Protein AF-A0A1G6M9V7-F1 (afdb_monomer_lite)

Foldseek 3Di:
DAWDKDFLLVQLCVVCVVVVHHPVPDDVPDDDDSVVSSVVSVVVCCVVPVPKDWAFFDQDPVRDTDTIIITRDDD

Sequence (75 aa):
MGSKIRTLDEIARHLAADRGVSWESLNDHPGYAKNIWRGEAQLMICAVKPDVIIIPGKTRWDGSMSDTLVLGYEP

Structure (mmCIF, N/CA/C/O backbone):
data_AF-A0A1G6M9V7-F1
#
_entry.id   AF-A0A1G6M9V7-F1
#
loop_
_atom_site.group_PDB
_atom_site.id
_atom_site.type_symbol
_atom_site.label_atom_id
_atom_site.label_alt_id
_atom_site.label_comp_id
_atom_site.label_asym_id
_atom_site.label_entity_id
_atom_site.label_seq_id
_atom_site.pdbx_PDB_ins_code
_atom_site.Cartn_x
_atom_site.Cartn_y
_atom_site.Cartn_z
_atom_site.occupancy
_atom_site.B_iso_or_equiv
_atom_site.auth_seq_id
_atom_site.auth_comp_id
_atom_site.auth_asym_id
_atom_site.auth_atom_id
_atom_site.pdbx_PDB_model_num
ATOM 1 N N . MET A 1 1 ? -9.658 -11.743 20.500 1.00 40.31 1 MET A N 1
ATOM 2 C CA . MET A 1 1 ? -9.210 -11.724 19.091 1.00 40.31 1 MET A CA 1
ATOM 3 C C . MET A 1 1 ? -8.113 -10.683 18.986 1.00 40.31 1 MET A C 1
ATOM 5 O O . MET A 1 1 ? -8.396 -9.515 19.203 1.00 40.31 1 MET A O 1
ATOM 9 N N . GLY A 1 2 ? -6.855 -11.099 18.829 1.00 45.97 2 GLY A N 1
ATOM 10 C CA . GLY A 1 2 ? -5.736 -10.158 18.760 1.00 45.97 2 GLY A CA 1
ATOM 11 C C . GLY A 1 2 ? -5.768 -9.429 17.425 1.00 45.97 2 GLY A C 1
ATOM 12 O O . GLY A 1 2 ? -5.674 -10.081 16.390 1.00 45.97 2 GLY A O 1
ATOM 13 N N . SER A 1 3 ? -5.932 -8.107 17.440 1.00 55.88 3 SER A N 1
ATOM 14 C CA . SER A 1 3 ? -5.843 -7.287 16.232 1.00 55.88 3 SER A CA 1
ATOM 15 C C . SER A 1 3 ? -4.486 -7.523 15.578 1.00 55.88 3 SER A C 1
ATOM 17 O O . SER A 1 3 ? -3.450 -7.148 1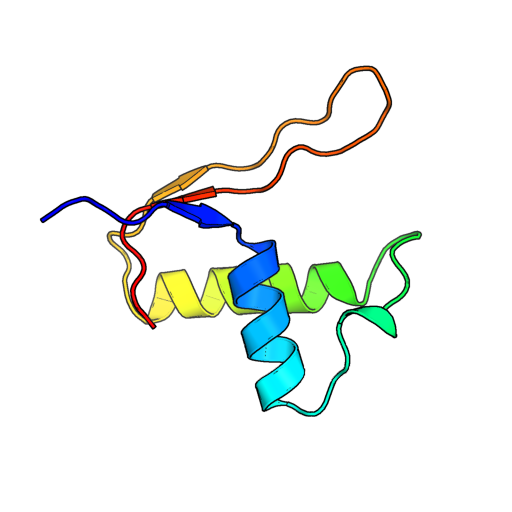6.129 1.00 55.88 3 SER A O 1
ATOM 19 N N . LYS A 1 4 ? -4.477 -8.201 14.428 1.00 66.62 4 LYS A N 1
ATOM 20 C CA . LYS A 1 4 ? -3.245 -8.491 13.702 1.00 66.62 4 LYS A CA 1
ATOM 21 C C . LYS A 1 4 ? -2.721 -7.178 13.125 1.00 66.62 4 LYS A C 1
ATOM 23 O O . LYS A 1 4 ? -3.448 -6.464 12.435 1.00 66.62 4 LYS A O 1
ATOM 28 N N . ILE A 1 5 ? -1.483 -6.844 13.473 1.00 72.81 5 ILE A N 1
ATOM 29 C CA . ILE A 1 5 ? -0.774 -5.689 12.925 1.00 72.81 5 ILE A CA 1
ATOM 30 C C . ILE A 1 5 ? -0.121 -6.154 11.627 1.00 72.81 5 ILE A C 1
ATOM 32 O O . ILE A 1 5 ? 0.619 -7.138 11.635 1.00 72.81 5 ILE A O 1
ATOM 36 N N . ARG A 1 6 ? -0.416 -5.473 10.523 1.00 79.94 6 ARG A N 1
ATOM 37 C CA . ARG A 1 6 ? 0.220 -5.689 9.218 1.00 79.94 6 ARG A CA 1
ATOM 38 C C . ARG A 1 6 ? 0.900 -4.415 8.768 1.00 79.94 6 ARG A C 1
ATOM 40 O O . ARG A 1 6 ? 0.498 -3.330 9.183 1.00 79.94 6 ARG A O 1
ATOM 47 N N . THR A 1 7 ? 1.917 -4.522 7.928 1.00 85.31 7 THR A N 1
ATOM 48 C CA . THR A 1 7 ? 2.471 -3.332 7.280 1.00 85.31 7 THR A CA 1
ATOM 49 C C . THR A 1 7 ? 1.727 -3.043 5.979 1.00 85.31 7 THR A C 1
ATOM 51 O O . THR A 1 7 ? 1.210 -3.943 5.314 1.00 85.31 7 THR A O 1
ATOM 54 N N . LEU A 1 8 ? 1.676 -1.771 5.590 1.00 83.94 8 LEU A N 1
ATOM 55 C CA . LEU A 1 8 ? 1.129 -1.363 4.298 1.00 83.94 8 LEU A CA 1
ATOM 56 C C . LEU A 1 8 ? 1.927 -1.986 3.142 1.00 83.94 8 LEU A C 1
ATOM 58 O O . LEU A 1 8 ? 1.341 -2.317 2.118 1.00 83.94 8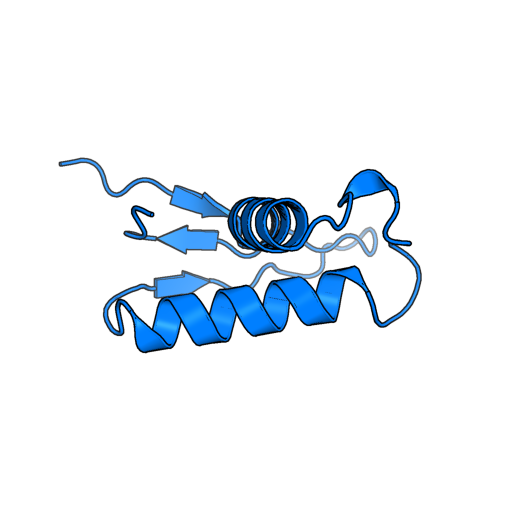 LEU A O 1
ATOM 62 N N . ASP A 1 9 ? 3.232 -2.206 3.325 1.00 85.19 9 ASP A N 1
ATOM 63 C CA . ASP A 1 9 ? 4.096 -2.878 2.348 1.00 85.19 9 ASP A CA 1
ATOM 64 C C . ASP A 1 9 ? 3.726 -4.350 2.147 1.00 85.19 9 ASP A C 1
ATOM 66 O O . ASP A 1 9 ? 3.783 -4.835 1.020 1.00 85.19 9 ASP A O 1
ATOM 70 N N . GLU A 1 10 ? 3.316 -5.068 3.198 1.00 85.44 10 GLU A N 1
ATOM 71 C CA . GLU A 1 10 ? 2.806 -6.437 3.051 1.00 85.44 1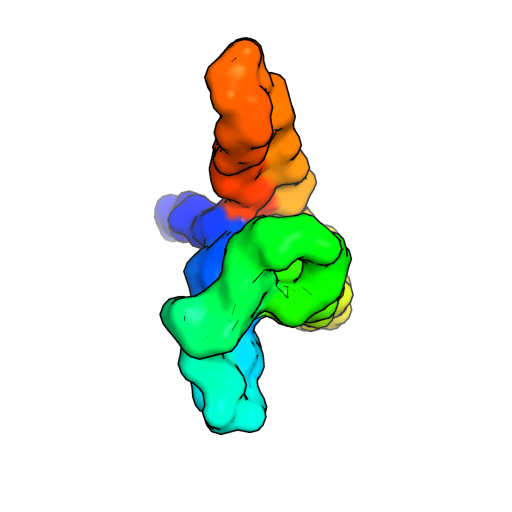0 GLU A CA 1
ATOM 72 C C . GLU A 1 10 ? 1.537 -6.459 2.190 1.00 85.44 10 GLU A C 1
ATOM 74 O O . GLU A 1 10 ? 1.431 -7.261 1.263 1.00 85.44 10 GLU A O 1
ATOM 79 N N . ILE A 1 11 ? 0.592 -5.555 2.458 1.00 86.50 11 ILE A N 1
ATOM 80 C CA . ILE A 1 11 ? -0.681 -5.486 1.725 1.00 86.50 11 ILE A CA 1
ATOM 81 C C . ILE A 1 11 ? -0.441 -5.045 0.276 1.00 86.50 11 ILE A C 1
ATOM 83 O O . ILE A 1 11 ? -0.951 -5.665 -0.654 1.00 86.50 11 ILE A O 1
ATOM 87 N N . ALA A 1 12 ? 0.392 -4.026 0.070 1.00 87.25 12 ALA A N 1
ATOM 88 C CA . ALA A 1 12 ? 0.777 -3.545 -1.251 1.00 87.25 12 ALA A CA 1
ATOM 89 C C . ALA A 1 12 ? 1.516 -4.619 -2.066 1.00 87.25 12 ALA A C 1
ATOM 91 O O . ALA A 1 12 ? 1.284 -4.744 -3.267 1.00 87.25 12 ALA A O 1
ATOM 92 N N . ARG A 1 13 ? 2.362 -5.433 -1.423 1.00 87.62 13 ARG A N 1
ATOM 93 C CA . ARG A 1 13 ? 3.042 -6.572 -2.053 1.00 87.62 13 ARG A CA 1
ATOM 94 C C . ARG A 1 13 ? 2.065 -7.643 -2.514 1.00 87.62 13 ARG A C 1
ATOM 96 O O . ARG A 1 13 ? 2.213 -8.131 -3.630 1.00 87.62 13 ARG A O 1
ATOM 103 N N . HIS A 1 14 ? 1.089 -7.998 -1.680 1.00 87.56 14 HIS A N 1
ATOM 104 C CA . HIS A 1 14 ? 0.039 -8.938 -2.074 1.00 87.56 14 HIS A CA 1
ATOM 105 C C . HIS A 1 14 ? -0.778 -8.394 -3.248 1.00 87.56 14 HIS A C 1
ATOM 107 O O . HIS A 1 14 ? -0.950 -9.093 -4.240 1.00 87.56 14 HIS A O 1
ATOM 113 N N . LEU A 1 15 ? -1.171 -7.120 -3.193 1.00 87.00 15 LEU A N 1
ATOM 114 C CA . LEU A 1 15 ? -1.918 -6.474 -4.271 1.00 87.00 15 LEU A CA 1
ATOM 115 C C . LEU A 1 15 ? -1.129 -6.433 -5.592 1.00 87.00 15 LEU A C 1
ATOM 117 O O . LEU A 1 15 ? -1.691 -6.668 -6.660 1.00 87.00 15 LEU A O 1
ATOM 121 N N . ALA A 1 16 ? 0.176 -6.157 -5.527 1.00 86.69 16 ALA A N 1
ATOM 122 C CA . ALA A 1 16 ? 1.057 -6.206 -6.690 1.00 86.69 16 ALA A CA 1
ATOM 123 C C . ALA A 1 16 ? 1.133 -7.623 -7.274 1.00 86.69 16 ALA A C 1
ATOM 125 O O . ALA A 1 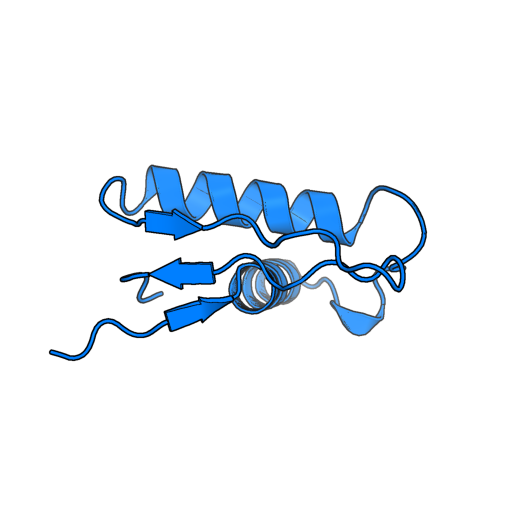16 ? 0.960 -7.797 -8.481 1.00 86.69 16 ALA A O 1
ATOM 126 N N . ALA A 1 17 ? 1.323 -8.632 -6.419 1.00 87.38 17 ALA A N 1
ATOM 127 C CA . ALA A 1 17 ? 1.401 -10.030 -6.831 1.00 87.38 17 ALA A CA 1
ATOM 128 C C . ALA A 1 17 ? 0.102 -10.516 -7.498 1.00 87.38 17 ALA A C 1
ATOM 130 O O . ALA A 1 17 ? 0.172 -11.147 -8.552 1.00 87.38 17 ALA A O 1
ATOM 131 N N . ASP A 1 18 ? -1.064 -10.150 -6.957 1.00 86.19 18 ASP A N 1
ATOM 132 C CA . ASP A 1 18 ? -2.377 -10.474 -7.538 1.00 86.19 18 ASP A CA 1
ATOM 133 C C . ASP A 1 18 ? -2.557 -9.891 -8.947 1.00 86.19 18 ASP A C 1
ATOM 135 O O . ASP A 1 18 ? -3.266 -10.453 -9.781 1.00 86.19 18 ASP A O 1
ATOM 139 N N . ARG A 1 19 ? -1.879 -8.779 -9.248 1.00 85.44 19 ARG A N 1
ATOM 140 C CA . ARG A 1 19 ? -1.866 -8.154 -10.578 1.00 85.44 19 ARG A CA 1
ATOM 141 C C . ARG A 1 19 ? -0.659 -8.559 -11.432 1.00 85.44 19 ARG A C 1
ATOM 143 O O . ARG A 1 19 ? -0.392 -7.929 -12.454 1.00 85.44 19 ARG A O 1
ATOM 150 N N . GLY A 1 20 ? 0.068 -9.603 -11.033 1.00 86.38 20 GLY A N 1
ATOM 151 C CA . GLY A 1 20 ? 1.210 -10.145 -11.773 1.00 86.38 20 GLY A CA 1
ATOM 152 C C . GLY A 1 20 ? 2.478 -9.291 -11.697 1.00 86.38 20 GLY A C 1
ATOM 153 O O . GLY A 1 20 ? 3.395 -9.477 -12.496 1.00 86.38 20 GLY A O 1
ATOM 154 N N . VAL A 1 21 ? 2.550 -8.351 -10.755 1.00 85.62 21 VAL A N 1
ATOM 155 C CA . VAL A 1 21 ? 3.694 -7.459 -10.569 1.00 85.62 21 VAL A CA 1
ATOM 156 C C . VAL A 1 21 ? 4.565 -7.959 -9.421 1.00 85.62 21 VAL A C 1
ATOM 158 O O . VAL A 1 21 ? 4.139 -8.028 -8.270 1.00 85.62 21 VAL A O 1
ATOM 161 N N . SER A 1 22 ? 5.824 -8.282 -9.724 1.00 85.06 22 SER A N 1
ATOM 162 C CA . SER A 1 22 ? 6.786 -8.702 -8.703 1.00 85.06 22 SER A CA 1
ATOM 163 C C . SER A 1 22 ? 7.260 -7.507 -7.880 1.00 85.06 22 SER A C 1
ATOM 165 O O . SER A 1 22 ? 7.883 -6.586 -8.407 1.00 85.06 22 SER A O 1
ATOM 167 N N . TRP A 1 23 ? 7.015 -7.536 -6.570 1.00 82.88 23 TRP A N 1
ATOM 168 C CA . TRP A 1 23 ? 7.406 -6.465 -5.650 1.00 82.88 23 TRP A CA 1
ATOM 169 C C . TRP A 1 23 ? 8.910 -6.174 -5.649 1.00 82.88 23 TRP A C 1
ATOM 171 O O . TRP A 1 23 ? 9.316 -5.020 -5.534 1.00 82.88 23 TRP A O 1
ATOM 181 N N . GLU A 1 24 ? 9.734 -7.210 -5.800 1.00 81.88 24 GLU A N 1
ATOM 182 C CA . GLU A 1 24 ? 11.196 -7.089 -5.848 1.00 81.88 24 GLU A CA 1
ATOM 183 C C . GLU A 1 24 ? 11.686 -6.467 -7.158 1.00 81.88 24 GLU A C 1
ATOM 185 O O . GLU A 1 24 ? 12.745 -5.850 -7.191 1.00 81.88 24 GLU A O 1
ATOM 190 N N . SER A 1 25 ? 10.893 -6.581 -8.229 1.00 79.00 25 SER A N 1
ATOM 191 C CA . SER A 1 25 ? 11.182 -5.933 -9.513 1.00 79.00 25 SER A CA 1
ATOM 192 C C . SER A 1 25 ? 10.836 -4.440 -9.525 1.00 79.00 25 SER A C 1
ATOM 194 O O . SER A 1 25 ? 11.210 -3.720 -10.451 1.00 79.00 25 SER A O 1
ATOM 196 N N . LEU A 1 26 ? 10.122 -3.954 -8.502 1.00 76.25 26 LEU A N 1
ATOM 197 C CA . LEU A 1 26 ? 9.793 -2.542 -8.368 1.00 76.25 26 LEU A CA 1
ATOM 198 C C . LEU A 1 26 ? 10.988 -1.796 -7.769 1.00 76.25 26 LEU A C 1
ATOM 200 O O . LEU A 1 26 ? 11.420 -2.079 -6.653 1.00 76.25 26 LEU A O 1
ATOM 204 N N . ASN A 1 27 ? 11.492 -0.799 -8.492 1.00 67.81 27 ASN A N 1
ATOM 205 C CA . ASN A 1 27 ? 12.571 0.054 -7.999 1.00 67.81 27 ASN A CA 1
ATOM 206 C C . ASN A 1 27 ? 12.129 0.861 -6.764 1.00 67.81 27 ASN A C 1
ATOM 208 O O . ASN A 1 27 ? 11.091 1.527 -6.785 1.00 67.81 27 ASN A O 1
ATOM 212 N N . ASP A 1 28 ? 12.951 0.836 -5.708 1.00 61.16 28 ASP A N 1
ATOM 213 C CA . ASP A 1 2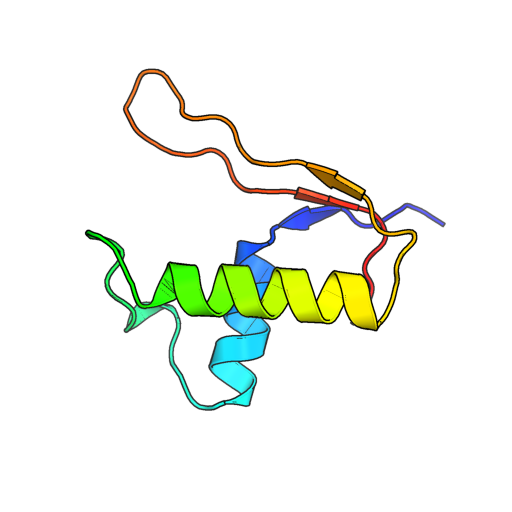8 ? 12.749 1.612 -4.472 1.00 61.16 28 ASP A CA 1
ATOM 214 C C . ASP A 1 28 ? 13.107 3.101 -4.614 1.00 61.16 28 ASP A C 1
ATOM 216 O O . ASP A 1 28 ? 12.673 3.920 -3.805 1.00 61.16 28 ASP A O 1
ATOM 220 N N . HIS A 1 29 ? 13.869 3.487 -5.643 1.00 50.72 29 HIS A N 1
ATOM 221 C CA . HIS A 1 29 ? 14.493 4.809 -5.715 1.00 50.72 29 HIS A CA 1
ATOM 222 C C . HIS A 1 29 ? 14.281 5.514 -7.070 1.00 50.72 29 HIS A C 1
ATOM 224 O O . HIS A 1 29 ? 14.547 4.913 -8.109 1.00 50.72 29 HIS A O 1
ATOM 230 N N . PRO A 1 30 ? 13.890 6.805 -7.088 1.00 51.50 30 PRO A N 1
ATOM 231 C CA . PRO A 1 30 ? 12.859 7.435 -6.275 1.00 51.50 30 PRO A CA 1
ATOM 232 C C . PRO A 1 30 ? 11.580 7.677 -7.099 1.00 51.50 30 PRO A C 1
ATOM 234 O O . PRO A 1 30 ? 11.605 8.319 -8.148 1.00 51.50 30 PRO A O 1
ATOM 237 N N . GLY A 1 31 ? 10.433 7.245 -6.564 1.00 54.19 31 GLY A N 1
ATOM 238 C CA . GLY A 1 31 ? 9.200 8.017 -6.738 1.00 54.19 31 GLY A CA 1
ATOM 239 C C . GLY A 1 31 ? 7.904 7.263 -6.998 1.00 54.19 31 GLY A C 1
ATOM 240 O O . GLY A 1 31 ? 6.878 7.737 -6.528 1.00 54.19 31 GLY A O 1
ATOM 241 N N . TYR A 1 32 ? 7.883 6.127 -7.699 1.00 63.31 32 TYR A N 1
ATOM 242 C CA . TYR A 1 32 ? 6.622 5.800 -8.387 1.00 63.31 32 TYR A CA 1
ATOM 243 C C . TYR A 1 32 ? 6.091 4.386 -8.183 1.00 63.31 32 TYR A C 1
ATOM 245 O O . TYR A 1 32 ? 4.966 4.245 -7.716 1.00 63.31 32 TYR A O 1
ATOM 253 N N . ALA A 1 33 ? 6.859 3.331 -8.451 1.00 71.94 33 ALA A N 1
ATOM 254 C CA . ALA A 1 33 ? 6.247 2.009 -8.589 1.00 71.94 33 ALA A CA 1
ATOM 255 C C . ALA A 1 33 ? 5.653 1.466 -7.273 1.00 71.94 33 ALA A C 1
ATOM 257 O O . ALA A 1 33 ? 4.454 1.217 -7.205 1.00 71.94 33 ALA A O 1
ATOM 258 N N . LYS A 1 34 ? 6.441 1.356 -6.195 1.00 80.38 34 LYS A N 1
ATOM 259 C CA . LYS A 1 34 ? 5.929 0.868 -4.895 1.00 80.38 34 LYS A CA 1
ATOM 260 C C . LYS A 1 34 ? 4.946 1.832 -4.231 1.00 80.38 34 LYS A C 1
ATOM 262 O O . LYS A 1 34 ? 4.026 1.389 -3.553 1.00 80.38 34 LYS A O 1
ATOM 267 N N . ASN A 1 35 ? 5.106 3.138 -4.446 1.00 80.19 35 ASN A N 1
ATOM 268 C CA . ASN A 1 35 ? 4.197 4.145 -3.893 1.00 80.19 35 ASN A CA 1
ATOM 269 C C . ASN A 1 35 ? 2.792 4.058 -4.497 1.00 80.19 35 ASN A C 1
ATOM 271 O O . ASN A 1 35 ? 1.826 4.256 -3.767 1.00 80.19 35 ASN A O 1
ATOM 275 N N . ILE A 1 36 ? 2.671 3.705 -5.783 1.00 82.75 36 ILE A N 1
ATOM 276 C CA . ILE A 1 36 ? 1.371 3.438 -6.413 1.00 82.75 36 ILE A CA 1
ATOM 277 C C . ILE A 1 36 ? 0.666 2.291 -5.684 1.00 82.75 36 ILE A C 1
ATOM 279 O O . ILE A 1 36 ? -0.467 2.457 -5.245 1.00 82.75 36 ILE A O 1
ATOM 283 N N . TRP A 1 37 ? 1.359 1.173 -5.458 1.00 87.00 37 TRP A N 1
ATOM 284 C CA . TRP A 1 37 ? 0.777 0.019 -4.764 1.00 87.00 37 TRP A CA 1
ATOM 285 C C . TRP A 1 37 ? 0.459 0.298 -3.294 1.00 87.00 37 TRP A C 1
ATOM 287 O O . TRP A 1 37 ? -0.559 -0.174 -2.799 1.00 87.00 37 TRP A O 1
ATOM 297 N N . ARG A 1 38 ? 1.281 1.096 -2.598 1.00 86.12 38 ARG A N 1
ATOM 298 C CA . ARG A 1 38 ? 0.970 1.576 -1.238 1.00 86.12 38 ARG A CA 1
ATOM 299 C C . ARG A 1 38 ? -0.300 2.424 -1.222 1.00 86.12 38 ARG A C 1
ATOM 301 O O . ARG A 1 38 ? -1.149 2.223 -0.359 1.00 86.12 38 ARG A O 1
ATOM 308 N N . GLY A 1 39 ? -0.440 3.340 -2.180 1.00 85.81 39 GLY A N 1
ATOM 309 C CA . GLY A 1 39 ? -1.629 4.179 -2.326 1.00 85.81 39 GLY A CA 1
ATOM 310 C C . GLY A 1 39 ? -2.879 3.365 -2.658 1.00 85.81 39 GLY A C 1
ATOM 311 O O . GLY A 1 39 ? -3.920 3.558 -2.036 1.00 85.81 39 GLY A O 1
ATOM 312 N N . GLU A 1 40 ? -2.780 2.405 -3.578 1.00 87.25 40 GLU A N 1
ATOM 313 C CA . GLU A 1 40 ? -3.896 1.509 -3.894 1.00 87.25 40 GLU A CA 1
ATOM 314 C C . GLU A 1 40 ? -4.275 0.608 -2.718 1.00 87.25 40 GLU A C 1
ATOM 316 O O . GLU A 1 40 ? -5.462 0.445 -2.440 1.00 87.25 40 GLU A O 1
ATOM 321 N N . ALA A 1 41 ? -3.295 0.071 -1.987 1.00 87.50 41 ALA A N 1
ATOM 322 C CA . ALA A 1 41 ? -3.553 -0.684 -0.767 1.00 87.50 41 ALA A CA 1
ATOM 323 C C . ALA A 1 41 ? -4.296 0.177 0.263 1.00 87.50 41 ALA A C 1
ATOM 325 O O . ALA A 1 41 ? -5.282 -0.273 0.837 1.00 87.50 41 ALA A O 1
ATOM 326 N N . GLN A 1 42 ? -3.886 1.435 0.448 1.00 85.38 42 GLN A N 1
ATOM 327 C CA . GLN A 1 42 ? -4.565 2.365 1.348 1.00 85.38 42 GLN A CA 1
ATOM 328 C C . GLN A 1 42 ? -6.020 2.617 0.929 1.00 85.38 42 GLN A C 1
ATOM 330 O O . GLN A 1 42 ? -6.918 2.532 1.765 1.00 85.38 42 GLN A O 1
ATOM 335 N N . LEU A 1 43 ? -6.265 2.882 -0.358 1.00 86.56 43 LEU A N 1
ATOM 336 C CA . LEU A 1 43 ? -7.618 3.085 -0.884 1.00 86.56 43 LEU A CA 1
ATOM 337 C C . LEU A 1 43 ? -8.489 1.838 -0.711 1.00 86.56 43 LEU A C 1
ATOM 339 O O . LEU A 1 43 ? -9.642 1.952 -0.300 1.00 86.56 43 LEU A O 1
ATOM 343 N N . MET A 1 44 ? -7.939 0.653 -0.980 1.00 86.12 44 MET A N 1
ATOM 344 C CA . MET A 1 44 ? -8.652 -0.613 -0.834 1.00 86.12 44 MET A CA 1
ATOM 345 C C . MET A 1 44 ? -9.004 -0.899 0.631 1.00 86.12 44 MET A C 1
ATOM 347 O O . MET A 1 44 ? -10.153 -1.219 0.923 1.00 86.12 44 MET A O 1
ATOM 351 N N . ILE A 1 45 ? -8.068 -0.690 1.563 1.00 84.75 45 ILE A N 1
ATOM 352 C CA . ILE A 1 45 ? -8.319 -0.824 3.005 1.00 84.75 45 ILE A CA 1
ATOM 353 C C . ILE A 1 45 ? -9.444 0.122 3.441 1.00 84.75 45 ILE A C 1
ATOM 355 O O . ILE A 1 45 ? -10.396 -0.322 4.081 1.00 84.75 45 ILE A O 1
ATOM 359 N N . CYS A 1 46 ? -9.372 1.402 3.061 1.00 81.75 46 CYS A N 1
ATOM 360 C CA . CYS A 1 46 ? -10.403 2.384 3.398 1.00 81.75 46 CYS A CA 1
ATOM 361 C C . CYS A 1 46 ? -11.773 2.041 2.789 1.00 81.75 46 CYS A C 1
ATOM 363 O O . CYS A 1 46 ? -12.793 2.312 3.419 1.00 81.75 46 CYS A O 1
ATOM 365 N N . ALA A 1 47 ? -11.808 1.449 1.591 1.00 82.69 47 ALA A N 1
ATOM 366 C CA . ALA A 1 47 ? -13.046 1.055 0.922 1.00 82.69 47 ALA A CA 1
ATOM 367 C C . ALA A 1 47 ? -13.689 -0.194 1.545 1.00 82.69 47 ALA A C 1
ATOM 369 O O . ALA A 1 47 ? -14.907 -0.248 1.694 1.00 82.69 47 ALA A O 1
ATOM 370 N N . VAL A 1 48 ? -12.883 -1.197 1.902 1.00 81.94 48 VAL A N 1
ATOM 371 C CA . VAL A 1 48 ? -13.370 -2.469 2.456 1.00 81.94 48 VAL A CA 1
ATOM 372 C C . VAL A 1 48 ? -13.716 -2.332 3.936 1.00 81.94 48 VAL A C 1
ATOM 374 O O . VAL A 1 48 ? -14.680 -2.936 4.406 1.00 81.94 48 VAL A O 1
ATOM 377 N N . LYS A 1 49 ? -12.926 -1.562 4.691 1.00 79.00 49 LYS A N 1
ATOM 378 C CA . LYS A 1 49 ? -13.037 -1.508 6.148 1.00 79.00 49 LYS A CA 1
ATOM 379 C C . LYS A 1 49 ? -12.659 -0.114 6.670 1.00 79.00 49 LYS A C 1
ATOM 381 O O . LYS A 1 49 ? -11.503 0.119 7.026 1.00 79.00 49 LYS A O 1
ATOM 386 N N . PRO A 1 50 ? -13.627 0.817 6.755 1.00 74.81 50 PRO A N 1
ATOM 387 C CA . PRO A 1 50 ? -13.364 2.194 7.182 1.00 74.81 50 PRO A CA 1
ATOM 388 C C . PRO A 1 50 ? -12.889 2.300 8.641 1.00 74.81 50 PRO A C 1
ATOM 390 O O . PRO A 1 50 ? -12.276 3.297 9.007 1.00 74.81 50 PRO A O 1
ATOM 393 N N . ASP A 1 51 ? -13.112 1.264 9.455 1.00 77.75 51 ASP A N 1
ATOM 394 C CA . ASP A 1 51 ? -12.697 1.216 10.864 1.00 77.75 51 ASP A CA 1
ATOM 395 C C . ASP A 1 51 ? -11.205 0.881 11.063 1.00 77.75 51 ASP A C 1
ATOM 397 O O . ASP A 1 51 ? -10.721 0.808 12.195 1.00 77.75 51 ASP A O 1
ATOM 401 N N . VAL A 1 52 ? -10.458 0.626 9.983 1.00 79.56 52 VAL A N 1
ATOM 402 C CA . VAL A 1 52 ? -9.031 0.296 10.061 1.00 79.56 52 VAL A CA 1
ATOM 403 C C . VAL A 1 52 ? -8.205 1.539 10.376 1.00 79.56 52 VAL A C 1
ATOM 405 O O . VAL A 1 52 ? -8.295 2.567 9.708 1.00 79.56 52 VAL A O 1
ATOM 408 N N . ILE A 1 53 ? -7.329 1.421 11.375 1.00 80.44 53 ILE A N 1
ATOM 409 C CA . ILE A 1 53 ? -6.404 2.491 11.751 1.00 80.44 53 ILE A CA 1
ATOM 410 C C . ILE A 1 53 ? -5.115 2.329 10.945 1.00 80.44 53 ILE A C 1
ATOM 412 O O . ILE A 1 53 ? -4.420 1.314 11.061 1.00 80.44 53 ILE A O 1
ATOM 416 N N . ILE A 1 54 ? -4.787 3.355 10.158 1.00 80.75 54 ILE A N 1
ATOM 417 C CA . ILE A 1 54 ? -3.540 3.449 9.397 1.00 80.75 54 ILE A CA 1
ATOM 418 C C . ILE A 1 54 ? -2.604 4.412 10.124 1.00 80.75 54 ILE A C 1
ATOM 420 O O . ILE A 1 54 ? -2.910 5.592 10.286 1.00 80.75 54 ILE A O 1
ATOM 424 N N . ILE A 1 55 ? -1.458 3.904 10.570 1.00 82.75 55 ILE A N 1
ATOM 425 C CA . ILE A 1 55 ? -0.440 4.679 11.279 1.00 82.75 55 ILE A CA 1
ATOM 426 C C . ILE A 1 55 ? 0.720 4.918 10.312 1.00 82.75 55 ILE A C 1
ATOM 428 O O . ILE A 1 55 ? 1.470 3.974 10.042 1.00 82.75 55 ILE A O 1
ATOM 432 N N . PRO A 1 56 ? 0.889 6.145 9.781 1.00 77.56 56 PRO A N 1
ATOM 433 C CA . PRO A 1 56 ? 1.963 6.437 8.848 1.00 77.56 56 PRO A CA 1
ATOM 434 C C . PRO A 1 56 ? 3.319 6.229 9.518 1.00 77.56 56 PRO A C 1
ATOM 436 O O . PRO A 1 56 ? 3.561 6.658 10.652 1.00 77.56 56 PRO A O 1
ATOM 439 N N . GLY A 1 57 ? 4.208 5.565 8.790 1.00 76.81 57 GLY A N 1
ATOM 440 C CA . GLY A 1 57 ? 5.589 5.399 9.199 1.00 76.81 57 GLY A CA 1
ATOM 441 C C . GLY A 1 57 ? 6.307 6.743 9.323 1.00 76.81 57 GLY A C 1
ATOM 442 O O . GLY A 1 57 ? 6.058 7.673 8.557 1.00 76.81 57 GLY A O 1
ATOM 443 N N . LYS A 1 58 ? 7.208 6.868 10.300 1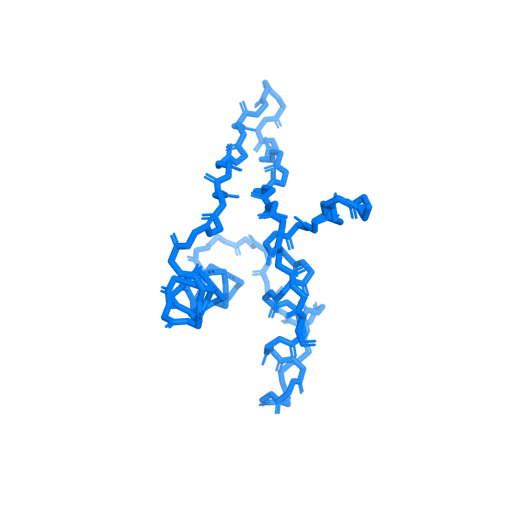.00 74.25 58 LYS A N 1
ATOM 444 C CA . LYS A 1 58 ? 8.034 8.072 10.467 1.00 74.25 58 LYS A CA 1
ATOM 445 C C . LYS A 1 58 ? 9.340 7.947 9.696 1.00 74.25 58 LYS A C 1
ATOM 447 O O . LYS A 1 58 ? 9.982 6.892 9.748 1.00 74.25 58 LYS A O 1
ATOM 452 N N . THR A 1 59 ? 9.761 9.043 9.069 1.00 73.81 59 THR A N 1
ATOM 453 C CA . THR A 1 59 ? 11.130 9.206 8.572 1.00 73.81 59 THR A CA 1
ATOM 454 C C . THR A 1 59 ? 12.091 9.172 9.755 1.00 73.81 59 THR A C 1
ATOM 456 O O . THR A 1 59 ? 11.938 9.927 10.719 1.00 73.81 59 THR A O 1
ATOM 459 N N . ARG A 1 60 ? 13.048 8.251 9.710 1.00 74.25 60 ARG A N 1
ATOM 460 C CA . ARG A 1 60 ? 14.115 8.100 10.694 1.00 74.25 60 ARG A CA 1
ATOM 461 C C . ARG A 1 60 ? 15.289 9.015 10.341 1.00 74.25 60 ARG A C 1
ATOM 463 O O . ARG A 1 60 ? 15.386 9.540 9.235 1.00 74.25 60 ARG A O 1
ATOM 470 N N . TRP A 1 61 ? 16.176 9.219 11.314 1.00 69.12 61 TRP A N 1
ATOM 471 C CA . TRP A 1 61 ? 17.336 10.112 11.192 1.00 69.12 61 TRP A CA 1
ATOM 472 C C . TRP A 1 61 ? 18.343 9.663 10.119 1.00 69.12 61 TRP A C 1
ATOM 474 O O . TRP A 1 61 ? 19.102 10.483 9.618 1.00 69.12 61 TRP A O 1
ATOM 484 N N . ASP A 1 62 ? 18.328 8.381 9.753 1.00 72.19 62 ASP A N 1
ATOM 485 C CA . ASP A 1 62 ? 19.158 7.768 8.710 1.00 72.19 62 ASP A CA 1
ATOM 486 C C . ASP A 1 62 ? 18.555 7.901 7.297 1.00 72.19 62 ASP A C 1
ATOM 488 O O . ASP A 1 62 ? 19.083 7.344 6.338 1.00 72.19 62 ASP A O 1
ATOM 492 N N . GLY A 1 63 ? 17.434 8.619 7.157 1.00 61.56 63 GLY A N 1
ATOM 493 C CA . GLY A 1 63 ? 16.721 8.778 5.890 1.00 61.56 63 GLY A CA 1
ATOM 494 C C . GLY A 1 63 ? 15.844 7.583 5.505 1.00 61.56 63 GLY A C 1
ATOM 495 O O . GLY A 1 63 ? 15.129 7.664 4.506 1.00 61.56 63 GLY A O 1
ATOM 496 N N . SER A 1 64 ? 15.835 6.501 6.291 1.00 67.19 64 SER A N 1
ATOM 497 C CA . SER A 1 64 ? 14.892 5.400 6.099 1.00 67.19 64 SER A CA 1
ATOM 498 C C . SER A 1 64 ? 13.488 5.801 6.567 1.00 67.19 64 SER A C 1
ATOM 500 O O . SER A 1 64 ? 13.317 6.584 7.504 1.00 67.19 64 SER A O 1
ATOM 502 N N . MET A 1 65 ? 12.448 5.272 5.923 1.00 67.31 65 MET A N 1
ATOM 503 C CA . MET A 1 65 ? 11.080 5.376 6.433 1.00 67.31 65 MET A CA 1
ATOM 504 C C . MET A 1 65 ? 10.752 4.127 7.241 1.00 67.31 65 MET A C 1
ATOM 506 O O . MET A 1 65 ? 10.979 3.010 6.786 1.00 67.31 65 MET A O 1
ATOM 510 N N . SER A 1 66 ? 10.203 4.317 8.441 1.00 71.12 66 SER A N 1
ATOM 511 C CA . SER A 1 66 ? 9.565 3.211 9.159 1.00 71.12 66 SER A CA 1
ATOM 512 C C . SER A 1 66 ? 8.357 2.726 8.357 1.00 71.12 66 SER A C 1
ATOM 514 O O . SER A 1 66 ? 7.731 3.523 7.659 1.00 71.12 66 SER A O 1
ATOM 516 N N . ASP A 1 67 ? 7.998 1.452 8.476 1.00 78.19 67 ASP A N 1
ATOM 517 C CA . ASP A 1 67 ? 6.806 0.933 7.812 1.00 78.19 67 ASP A CA 1
ATOM 518 C C . ASP A 1 67 ? 5.532 1.636 8.296 1.00 78.19 67 ASP A C 1
ATOM 520 O O . ASP A 1 67 ? 5.382 1.970 9.475 1.00 78.19 67 ASP A O 1
ATOM 524 N N . THR A 1 68 ? 4.591 1.834 7.374 1.00 81.94 68 THR A N 1
ATOM 525 C CA . THR A 1 68 ? 3.224 2.234 7.725 1.00 81.94 68 THR A CA 1
ATOM 526 C C . THR A 1 68 ? 2.491 1.015 8.265 1.00 81.94 68 THR A C 1
ATOM 528 O O . THR A 1 68 ? 2.487 -0.031 7.618 1.00 81.94 68 THR A O 1
ATOM 531 N N . LEU A 1 69 ? 1.887 1.135 9.446 1.00 81.25 69 LEU A N 1
ATOM 532 C CA . LEU A 1 69 ? 1.182 0.037 10.106 1.00 81.25 69 LEU A CA 1
ATOM 533 C C . LEU A 1 69 ? -0.320 0.126 9.845 1.00 81.25 69 LEU A C 1
ATOM 535 O O . LEU A 1 69 ? -0.905 1.207 9.853 1.00 81.25 69 LEU A O 1
ATOM 539 N N . VAL A 1 70 ? -0.938 -1.031 9.661 1.00 79.19 70 VAL A N 1
ATOM 540 C CA . VAL A 1 70 ? -2.364 -1.219 9.419 1.00 79.19 70 VAL A CA 1
ATOM 541 C C . VAL A 1 70 ? -2.897 -2.148 10.506 1.00 79.19 70 VAL A C 1
ATOM 543 O O . VAL A 1 70 ? -2.475 -3.302 10.625 1.00 79.19 70 VAL A O 1
ATOM 546 N N . LEU A 1 71 ? -3.799 -1.628 11.339 1.00 77.38 71 LEU A N 1
ATOM 547 C CA . LEU A 1 71 ? -4.356 -2.336 12.493 1.00 77.38 71 LEU A CA 1
ATOM 548 C C . LEU A 1 71 ? -5.773 -2.836 12.199 1.00 77.38 71 LEU A C 1
ATOM 550 O O . LEU A 1 71 ? -6.654 -2.042 11.883 1.00 77.38 71 LEU A O 1
ATOM 554 N N . GLY A 1 72 ? -6.013 -4.141 12.372 1.00 68.88 72 GLY A N 1
ATOM 555 C CA . GLY A 1 72 ? -7.364 -4.720 12.267 1.00 68.88 72 GLY A CA 1
ATOM 556 C C . GLY A 1 72 ? -7.808 -5.092 10.846 1.00 68.88 72 GLY A C 1
ATOM 557 O O . GLY A 1 72 ? -8.996 -5.344 10.615 1.00 68.88 72 GLY A O 1
ATOM 558 N N . TYR A 1 73 ? -6.861 -5.148 9.906 1.00 66.19 73 TYR A N 1
ATOM 559 C CA . TYR A 1 73 ? -7.083 -5.620 8.542 1.00 66.19 73 TYR A CA 1
ATOM 560 C C . TYR A 1 73 ? -6.843 -7.137 8.436 1.00 66.19 73 TYR A C 1
ATOM 562 O O . TYR A 1 73 ? -5.759 -7.625 8.769 1.00 66.19 73 TYR A O 1
ATOM 570 N N . GLU A 1 74 ? -7.856 -7.869 7.967 1.00 63.97 74 GLU A N 1
ATOM 571 C CA . GLU A 1 74 ? -7.782 -9.283 7.579 1.00 63.97 74 GLU A CA 1
ATOM 572 C C . GLU A 1 74 ? -8.223 -9.367 6.106 1.00 63.97 74 GLU A C 1
ATOM 574 O O . GLU A 1 74 ? -9.322 -8.886 5.819 1.00 63.97 74 GLU A O 1
ATOM 579 N N . PRO A 1 75 ? -7.362 -9.852 5.186 1.00 60.75 75 PRO A N 1
ATOM 580 C CA . PRO A 1 75 ? -7.693 -10.001 3.768 1.00 60.75 75 PRO A CA 1
ATOM 581 C C . PRO A 1 75 ? -8.670 -11.152 3.508 1.00 60.75 75 PRO A C 1
ATOM 583 O O . PRO A 1 75 ? -8.649 -12.135 4.287 1.00 60.75 75 PRO A O 1
#

Radius of gyration: 12.72 Å; chains: 1; bounding box: 32×22×31 Å

pLDDT: mean 76.6, std 10.92, range [40.31, 87.62]

Secondary structure (DSSP, 8-state):
----EEEHHHHHHHHHHHTT--GGGS--SSSSHHHHHHHHHHHHHHHH-TTPEEEPPPBPTTSPBPPPEEES---